Protein AF-A0A934WTG3-F1 (afdb_monomer_lite)

Foldseek 3Di:
DDFPLRVCPPDVRPLVVVLCVLDPDDDDPVLSVLLVVLSVLLCLLLVNPRRDLVPADPLLNVLVSPLSSVQSNVCVVCVVVVVCVVPDDPPDDDPPPPVVQQWDQDSNDIGGPVSVVSSVVSVSNDDPD

Sequence (129 aa):
MPDLYSALIANDHELLDTVLADTEITYSEGILPVVKSVCEDINTLTFNRITDYAALTRFQQDTLLRVCARFLTFKDDNAELLSSTLKSYAISGVSMSFDDAAVLRVGGVIIPQEVFGLLRQTGLTCRVL

Radius of gyration: 15.53 Å; chains: 1; bounding box: 43×35×39 Å

Secondary structure (DSSP, 8-state):
---HHHHHHSGGGHHHHHHHHTSSPPP-GGGHHHHHHHHHHHHHHTTT--S-STTS-HHHHHHHHHHHHHHHHHHHHTHHHHHHTTS---SS-------TTTEEEETTEEEEHHHHHHHHHTSTT----

pLDDT: mean 83.01, std 17.58, range [35.62, 97.25]

Organism: NCBI:txid2763069

Structure (mmCIF, N/CA/C/O backbone):
data_AF-A0A934WTG3-F1
#
_entry.id   AF-A0A934WTG3-F1
#
loop_
_atom_site.group_PDB
_atom_site.id
_atom_site.type_symbol
_atom_site.label_atom_id
_atom_site.label_alt_id
_atom_site.label_comp_id
_atom_site.label_asym_id
_atom_site.label_entity_id
_atom_site.label_seq_id
_atom_site.pdbx_PDB_in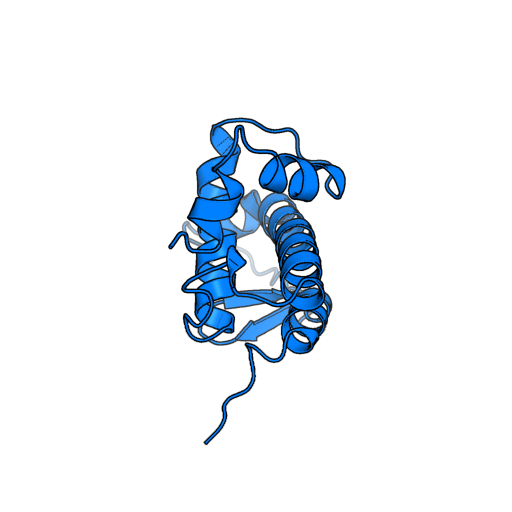s_code
_atom_site.Cartn_x
_atom_site.Cartn_y
_atom_site.Cartn_z
_atom_site.occupancy
_atom_site.B_iso_or_equiv
_atom_site.auth_seq_id
_atom_site.auth_comp_id
_atom_site.auth_asym_id
_atom_site.auth_atom_id
_atom_site.pdbx_PDB_model_num
ATOM 1 N N . MET A 1 1 ? 17.818 -4.010 -3.194 1.00 60.28 1 MET A N 1
ATOM 2 C CA . MET A 1 1 ? 17.076 -2.804 -3.613 1.00 60.28 1 MET A CA 1
ATOM 3 C C . MET A 1 1 ? 15.959 -2.578 -2.602 1.00 60.28 1 MET A C 1
ATOM 5 O O . MET A 1 1 ? 15.544 -3.573 -2.013 1.00 60.28 1 MET A O 1
ATOM 9 N N . PRO A 1 2 ? 15.555 -1.330 -2.318 1.00 81.88 2 PRO A N 1
ATOM 10 C CA . PRO A 1 2 ? 14.548 -1.043 -1.299 1.00 81.88 2 PRO A CA 1
ATOM 11 C C . PRO A 1 2 ? 13.150 -1.505 -1.735 1.00 81.88 2 PRO A C 1
ATOM 13 O O . PRO A 1 2 ? 12.742 -1.298 -2.880 1.00 81.88 2 PRO A O 1
ATOM 16 N N . ASP A 1 3 ? 12.419 -2.117 -0.805 1.00 89.44 3 ASP A N 1
ATOM 17 C CA . ASP A 1 3 ? 10.986 -2.380 -0.944 1.00 89.44 3 ASP A CA 1
ATOM 18 C C . ASP A 1 3 ? 10.173 -1.076 -0.821 1.00 89.44 3 ASP A C 1
ATOM 20 O O . ASP A 1 3 ? 10.733 0.011 -0.664 1.00 89.44 3 ASP A O 1
ATOM 24 N N . LEU A 1 4 ? 8.842 -1.169 -0.902 1.00 92.00 4 LEU A N 1
ATOM 25 C CA . LEU A 1 4 ? 7.962 0.004 -0.842 1.00 92.00 4 LEU A CA 1
ATOM 26 C C . LEU A 1 4 ? 8.186 0.851 0.422 1.00 92.00 4 LEU A C 1
ATOM 28 O O . LEU A 1 4 ? 8.356 2.062 0.319 1.00 92.00 4 LEU A O 1
ATOM 32 N N . TYR A 1 5 ? 8.218 0.227 1.603 1.00 93.69 5 TYR A N 1
ATOM 33 C CA . TYR A 1 5 ? 8.392 0.957 2.860 1.00 93.69 5 TYR A CA 1
ATOM 34 C C . TYR A 1 5 ? 9.765 1.627 2.929 1.00 93.69 5 TYR A C 1
ATOM 36 O O . TYR A 1 5 ? 9.856 2.813 3.240 1.00 93.69 5 TYR A O 1
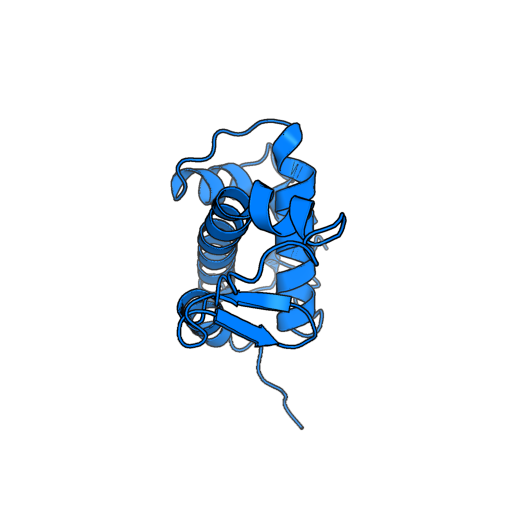ATOM 44 N N . SER A 1 6 ? 10.823 0.892 2.578 1.00 92.75 6 SER A N 1
ATOM 45 C CA . SER A 1 6 ? 12.187 1.421 2.555 1.00 92.75 6 SER A CA 1
ATOM 46 C C . S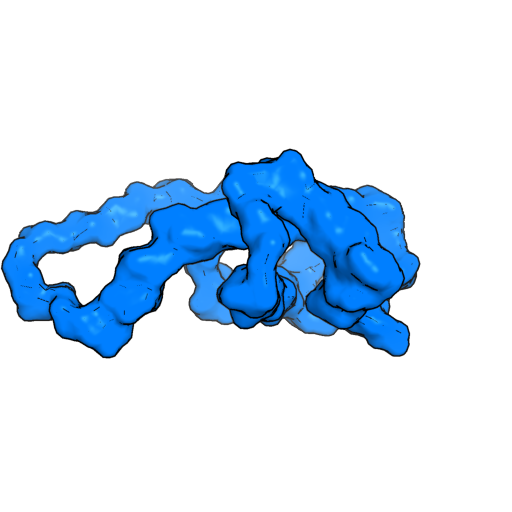ER A 1 6 ? 12.331 2.584 1.574 1.00 92.75 6 SER A C 1
ATOM 48 O O . SER A 1 6 ? 13.079 3.514 1.852 1.00 92.75 6 SER A O 1
ATOM 50 N N . ALA A 1 7 ? 11.617 2.553 0.444 1.00 92.38 7 ALA A N 1
ATOM 51 C CA . ALA A 1 7 ? 11.601 3.649 -0.518 1.00 92.38 7 ALA A CA 1
ATOM 52 C C . ALA A 1 7 ? 10.893 4.899 0.030 1.00 92.38 7 ALA A C 1
ATOM 54 O O . ALA A 1 7 ? 11.389 6.000 -0.184 1.00 92.38 7 ALA A O 1
ATOM 55 N N . LEU A 1 8 ? 9.785 4.746 0.766 1.00 91.31 8 LEU A N 1
ATOM 56 C CA . LEU A 1 8 ? 9.063 5.877 1.370 1.00 91.31 8 LEU A CA 1
ATOM 57 C C . LEU A 1 8 ? 9.884 6.613 2.438 1.00 91.31 8 LEU A C 1
ATOM 59 O O . LEU A 1 8 ? 9.775 7.828 2.557 1.00 91.31 8 LEU A O 1
ATOM 63 N N . ILE A 1 9 ? 10.695 5.893 3.215 1.00 92.44 9 ILE A N 1
ATOM 64 C CA . ILE A 1 9 ? 11.525 6.492 4.275 1.00 92.44 9 ILE A CA 1
ATOM 65 C C . ILE A 1 9 ? 12.919 6.929 3.801 1.00 92.44 9 ILE A C 1
ATOM 67 O O . ILE A 1 9 ? 13.680 7.498 4.580 1.00 92.44 9 ILE A O 1
ATOM 71 N N . ALA A 1 10 ? 13.295 6.616 2.560 1.00 90.00 10 ALA A N 1
ATOM 72 C CA . ALA A 1 10 ? 14.576 7.018 1.990 1.00 90.00 10 ALA A CA 1
ATOM 73 C C . ALA A 1 10 ? 14.553 8.487 1.536 1.00 90.00 10 ALA A C 1
ATOM 75 O O . ALA A 1 10 ? 13.493 9.102 1.457 1.00 90.00 10 ALA A O 1
ATOM 76 N N . ASN A 1 11 ? 15.735 9.018 1.192 1.00 83.31 11 ASN A N 1
ATOM 77 C CA . ASN A 1 11 ? 15.912 10.341 0.574 1.00 83.31 11 ASN A CA 1
ATOM 78 C C . ASN A 1 11 ? 15.124 11.452 1.289 1.00 83.31 11 ASN A C 1
ATOM 80 O O . ASN A 1 11 ? 14.283 12.107 0.680 1.00 83.31 11 ASN A O 1
ATOM 84 N N . ASP A 1 12 ? 15.364 11.613 2.592 1.00 83.19 12 ASP A N 1
ATOM 85 C CA . ASP A 1 12 ? 14.729 12.647 3.418 1.00 83.19 12 ASP A CA 1
ATOM 86 C C . ASP A 1 12 ? 13.191 12.658 3.340 1.00 83.19 12 ASP A C 1
ATOM 88 O O . ASP A 1 12 ? 12.572 13.708 3.457 1.00 83.19 12 ASP A O 1
ATOM 92 N N . HIS A 1 13 ? 12.572 11.482 3.173 1.00 86.38 13 HIS A N 1
ATOM 93 C CA . HIS A 1 13 ? 11.119 11.299 3.144 1.00 86.38 13 HIS A CA 1
ATOM 94 C C . HIS A 1 13 ? 10.392 11.933 1.944 1.00 86.38 13 HIS A C 1
ATOM 96 O O . HIS A 1 13 ? 9.172 12.014 1.974 1.00 86.38 13 HIS A O 1
ATOM 102 N N . GLU A 1 14 ? 11.069 12.270 0.840 1.00 89.25 14 GLU A N 1
ATOM 103 C CA . GLU A 1 14 ? 10.450 12.927 -0.333 1.00 89.25 14 GLU A CA 1
ATOM 104 C C . GLU A 1 14 ? 9.197 12.195 -0.872 1.00 89.25 14 GLU A C 1
ATOM 106 O O . GLU A 1 14 ? 8.165 12.800 -1.184 1.00 89.25 14 GLU A O 1
ATOM 111 N N . LEU A 1 15 ? 9.255 10.861 -0.957 1.00 90.50 15 LEU A N 1
ATOM 112 C CA . LEU A 1 15 ? 8.108 10.059 -1.392 1.00 90.50 15 LEU A CA 1
ATOM 113 C C . LEU A 1 15 ? 7.012 9.986 -0.327 1.00 90.50 15 LEU A C 1
ATOM 115 O O . LEU A 1 15 ? 5.832 9.944 -0.670 1.00 90.50 15 LEU A O 1
ATOM 119 N N . LEU A 1 16 ? 7.383 9.961 0.952 1.00 91.56 16 LEU A N 1
ATOM 120 C CA . LEU A 1 16 ? 6.417 9.999 2.043 1.00 91.56 16 LEU A CA 1
ATOM 121 C C . LEU A 1 16 ? 5.721 11.362 2.111 1.00 91.56 16 LEU A C 1
ATOM 123 O O . LEU A 1 16 ? 4.508 11.392 2.272 1.00 91.56 16 LEU A O 1
ATOM 127 N N . ASP A 1 17 ? 6.432 12.463 1.898 1.00 91.56 17 ASP A N 1
ATOM 128 C CA . ASP A 1 17 ? 5.849 13.802 1.803 1.00 91.56 17 ASP A CA 1
ATOM 129 C C . ASP A 1 17 ? 4.856 13.886 0.644 1.00 91.56 17 ASP A C 1
ATOM 131 O O . ASP A 1 17 ? 3.772 14.444 0.793 1.00 91.56 17 ASP A O 1
ATOM 135 N N . THR A 1 18 ? 5.175 13.253 -0.488 1.00 91.38 18 THR A N 1
ATOM 136 C CA . THR A 1 18 ? 4.242 13.132 -1.619 1.00 91.38 18 THR A CA 1
ATOM 137 C C . THR A 1 18 ? 2.980 12.361 -1.227 1.00 91.38 18 THR A C 1
ATOM 139 O O . THR A 1 18 ? 1.876 12.770 -1.574 1.00 91.38 18 THR A O 1
ATOM 142 N N . VAL A 1 19 ? 3.124 11.255 -0.488 1.00 92.50 19 VAL A N 1
ATOM 143 C CA . VAL A 1 19 ? 1.983 10.482 0.028 1.00 92.50 19 VAL A CA 1
ATOM 144 C C . VAL A 1 19 ? 1.145 11.325 0.985 1.00 92.50 19 VAL A C 1
ATOM 146 O O . VAL A 1 19 ? -0.077 11.316 0.881 1.00 92.50 19 VAL A O 1
ATOM 149 N N . LEU A 1 20 ? 1.785 12.048 1.903 1.00 91.81 20 LEU A N 1
ATOM 150 C CA . LEU A 1 20 ? 1.105 12.840 2.922 1.00 91.81 20 LEU A CA 1
ATOM 151 C C . LEU A 1 20 ? 0.444 14.095 2.347 1.00 91.81 20 LEU A C 1
ATOM 153 O O . LEU A 1 20 ? -0.592 14.498 2.864 1.00 91.81 20 LEU A O 1
ATOM 157 N N . ALA A 1 21 ? 0.972 14.672 1.265 1.00 91.31 21 ALA A N 1
ATOM 158 C CA . ALA A 1 21 ? 0.392 15.841 0.600 1.00 91.31 21 ALA A CA 1
ATOM 159 C C . ALA A 1 21 ? -1.030 15.597 0.061 1.00 91.31 21 ALA A C 1
ATOM 161 O O . ALA A 1 21 ? -1.827 16.531 0.001 1.00 91.31 21 ALA A O 1
ATOM 162 N N . ASP A 1 22 ? -1.354 14.349 -0.292 1.00 85.00 22 ASP A N 1
ATOM 163 C CA . ASP A 1 22 ? -2.694 13.924 -0.719 1.00 85.00 22 ASP A CA 1
ATOM 164 C C . ASP A 1 22 ? -3.612 13.554 0.469 1.00 85.00 22 ASP A C 1
ATOM 166 O O . ASP A 1 22 ? -4.734 13.081 0.270 1.00 85.00 22 ASP A O 1
ATOM 170 N N . THR A 1 23 ? -3.152 13.752 1.708 1.00 86.81 23 THR A N 1
ATOM 171 C CA . THR A 1 23 ? -3.877 13.435 2.947 1.00 86.81 23 THR A CA 1
ATOM 172 C C . THR A 1 23 ? -3.974 14.658 3.863 1.00 86.81 23 THR A C 1
ATOM 174 O O . THR A 1 23 ? -3.226 15.619 3.725 1.00 86.81 23 THR A O 1
ATOM 177 N N . GLU A 1 24 ? -4.865 14.615 4.855 1.00 87.38 24 GLU A N 1
ATOM 178 C CA . GLU A 1 24 ? -4.916 15.626 5.928 1.00 87.38 24 GLU A CA 1
ATOM 179 C C . GLU A 1 24 ? -3.915 15.330 7.070 1.00 87.38 24 GLU A C 1
ATOM 181 O O . GLU A 1 24 ? -3.910 15.999 8.105 1.00 87.38 24 GLU A O 1
ATOM 186 N N . ILE A 1 25 ? -3.049 14.324 6.897 1.00 86.06 25 ILE A N 1
ATOM 187 C CA . ILE A 1 25 ? -2.147 13.812 7.931 1.00 86.06 25 ILE A CA 1
ATOM 188 C C . ILE A 1 25 ? -0.829 14.586 7.903 1.00 86.06 25 ILE A C 1
ATOM 190 O O . ILE A 1 25 ? -0.140 14.664 6.889 1.00 86.06 25 ILE A O 1
ATOM 194 N N . THR A 1 26 ? -0.429 15.120 9.057 1.00 86.50 26 THR A N 1
ATOM 195 C CA . THR A 1 26 ? 0.884 15.761 9.220 1.00 86.50 26 THR A CA 1
ATOM 196 C C . THR A 1 26 ? 1.951 14.725 9.563 1.00 86.50 26 THR A C 1
ATOM 198 O O . THR A 1 26 ? 1.731 13.852 10.408 1.00 86.50 26 THR A O 1
ATOM 201 N N . TYR A 1 27 ? 3.138 14.851 8.962 1.00 87.00 27 TYR A N 1
ATOM 202 C CA . TYR A 1 27 ? 4.273 14.001 9.312 1.00 87.00 27 TYR A CA 1
ATOM 203 C C . TYR A 1 27 ? 4.625 14.130 10.802 1.00 87.00 27 TYR A C 1
ATOM 205 O O . TYR A 1 27 ? 4.905 15.215 11.313 1.00 87.00 27 TYR A O 1
ATOM 213 N N . SER A 1 28 ? 4.639 12.995 11.496 1.00 85.31 28 SER A N 1
ATOM 214 C CA . SER A 1 28 ? 5.157 12.854 12.856 1.00 85.31 28 SER A CA 1
ATOM 215 C C . SER A 1 28 ? 5.747 11.456 13.015 1.00 85.31 28 SER A C 1
ATOM 217 O O . SER A 1 28 ? 5.269 10.518 12.383 1.00 85.31 28 SER A O 1
ATOM 219 N N . GLU A 1 29 ? 6.748 11.258 13.877 1.00 84.31 29 GLU A N 1
ATOM 220 C CA . GLU A 1 29 ? 7.314 9.909 14.085 1.00 84.31 29 GLU A CA 1
ATOM 221 C C . GLU A 1 29 ? 6.254 8.872 14.508 1.00 84.31 29 GLU A C 1
ATOM 223 O O . GLU A 1 29 ? 6.388 7.684 14.212 1.00 84.31 29 GLU A O 1
ATOM 228 N N . GLY A 1 30 ? 5.159 9.321 15.134 1.00 85.56 30 GLY A N 1
ATOM 229 C CA . GLY A 1 30 ? 4.031 8.477 15.524 1.00 85.56 30 GLY A CA 1
ATOM 230 C C . GLY A 1 30 ? 3.265 7.846 14.355 1.00 85.56 30 GLY A C 1
ATOM 231 O O . GLY A 1 30 ? 2.617 6.822 14.566 1.00 85.56 30 GLY A O 1
ATOM 232 N N . ILE A 1 31 ? 3.362 8.390 13.133 1.00 88.00 31 ILE A N 1
ATOM 233 C CA . ILE A 1 31 ? 2.680 7.835 11.951 1.00 88.00 31 ILE A CA 1
ATOM 234 C C . ILE A 1 31 ? 3.476 6.713 11.278 1.00 88.00 31 ILE A C 1
ATOM 236 O O . ILE A 1 31 ? 2.897 5.876 10.586 1.00 88.00 31 ILE A O 1
ATOM 240 N N . LEU A 1 32 ? 4.794 6.639 11.499 1.00 90.69 32 LEU A N 1
ATOM 241 C CA . LEU A 1 32 ? 5.667 5.656 10.844 1.00 90.69 32 LEU A CA 1
ATOM 242 C C . LEU A 1 32 ? 5.213 4.197 11.050 1.00 90.69 32 LEU A C 1
ATOM 244 O O . LEU A 1 32 ? 5.223 3.441 10.075 1.00 90.69 32 LEU A O 1
ATOM 248 N N . PRO A 1 33 ? 4.750 3.771 12.246 1.00 91.19 33 PRO A N 1
ATOM 249 C CA . PRO A 1 33 ? 4.180 2.436 12.424 1.00 91.19 33 PRO A CA 1
ATOM 250 C C . PRO A 1 33 ? 2.943 2.180 11.550 1.00 91.19 33 PRO A C 1
ATOM 252 O O . PRO A 1 33 ? 2.775 1.073 11.035 1.00 91.19 33 PRO A O 1
ATOM 255 N N . VAL A 1 34 ? 2.095 3.194 11.347 1.00 91.75 34 VAL A N 1
ATOM 256 C CA . VAL A 1 34 ? 0.895 3.092 10.500 1.00 91.75 34 VAL A CA 1
ATOM 257 C C . VAL A 1 34 ? 1.295 3.004 9.029 1.00 91.75 34 VAL A C 1
ATOM 259 O O . VAL A 1 34 ? 0.835 2.101 8.331 1.00 91.75 34 VAL A O 1
ATOM 262 N N . VAL A 1 35 ? 2.220 3.857 8.578 1.00 94.00 35 VAL A N 1
ATOM 263 C CA . VAL A 1 35 ? 2.794 3.815 7.220 1.00 94.00 35 VAL A CA 1
ATOM 264 C C . VAL A 1 35 ? 3.396 2.442 6.930 1.00 94.00 35 VAL A C 1
ATOM 266 O O . VAL A 1 35 ? 3.134 1.850 5.880 1.00 94.00 35 VAL A O 1
ATOM 269 N N . LYS A 1 36 ? 4.159 1.894 7.881 1.00 94.19 36 LYS A N 1
ATOM 270 C CA . LYS A 1 36 ? 4.728 0.551 7.769 1.00 94.19 36 LYS A CA 1
ATOM 271 C C . LYS A 1 36 ? 3.642 -0.507 7.611 1.00 94.19 36 LYS A C 1
ATOM 273 O O . LYS A 1 36 ? 3.718 -1.320 6.695 1.00 94.19 36 LYS A O 1
ATOM 278 N N . SER A 1 37 ? 2.611 -0.457 8.452 1.00 93.94 37 SER A N 1
ATOM 279 C CA . SER A 1 37 ? 1.486 -1.392 8.385 1.00 93.94 37 SER A CA 1
ATOM 280 C C . SER A 1 37 ? 0.737 -1.314 7.048 1.00 93.94 37 SER A C 1
ATOM 282 O O . SER A 1 37 ? 0.372 -2.345 6.492 1.00 93.94 37 SER A O 1
ATOM 284 N N . VAL A 1 38 ? 0.542 -0.114 6.491 1.00 95.31 38 VAL A N 1
ATOM 285 C CA . VAL A 1 38 ? -0.042 0.069 5.150 1.00 95.31 38 VAL A CA 1
ATOM 286 C C . VAL A 1 38 ? 0.830 -0.585 4.076 1.00 95.31 38 VAL A C 1
ATOM 288 O O . VAL A 1 38 ? 0.315 -1.287 3.206 1.00 95.31 38 VAL A O 1
ATOM 291 N N . CYS A 1 39 ? 2.151 -0.413 4.144 1.00 95.81 39 CYS A N 1
ATOM 292 C CA . CYS A 1 39 ? 3.072 -1.031 3.189 1.00 95.81 39 CYS A CA 1
ATOM 293 C C . CYS A 1 39 ? 3.062 -2.564 3.277 1.00 95.81 39 CYS A C 1
ATOM 295 O O . CYS A 1 39 ? 3.077 -3.237 2.247 1.00 95.81 39 CYS A O 1
ATOM 297 N N . GLU A 1 40 ? 3.011 -3.126 4.487 1.00 94.69 40 GLU A N 1
ATOM 298 C CA . GLU A 1 40 ? 2.900 -4.574 4.721 1.00 94.69 40 GLU A CA 1
ATOM 299 C C . GLU A 1 40 ? 1.594 -5.148 4.149 1.00 94.69 40 GLU A C 1
ATOM 301 O O . GLU A 1 40 ? 1.600 -6.203 3.502 1.00 94.69 40 GLU A O 1
ATOM 306 N N . ASP A 1 41 ? 0.484 -4.425 4.300 1.00 95.50 41 ASP A N 1
ATOM 307 C CA . ASP A 1 41 ? -0.801 -4.806 3.719 1.00 95.50 41 ASP A CA 1
ATOM 308 C C . ASP A 1 41 ? -0.768 -4.758 2.183 1.00 95.50 41 ASP A C 1
ATOM 310 O O . ASP A 1 41 ? -1.207 -5.700 1.520 1.00 95.50 41 ASP A O 1
ATOM 314 N N . ILE A 1 42 ? -0.191 -3.707 1.590 1.00 96.38 42 ILE A N 1
ATOM 315 C CA . ILE A 1 42 ? 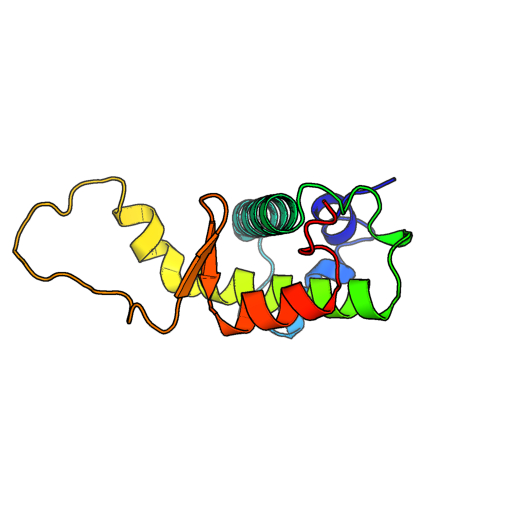-0.010 -3.601 0.132 1.00 96.38 42 ILE A CA 1
ATOM 316 C C . ILE A 1 42 ? 0.882 -4.734 -0.387 1.00 96.38 42 ILE A C 1
ATOM 318 O O . ILE A 1 42 ? 0.561 -5.359 -1.403 1.00 96.38 42 ILE A O 1
ATOM 322 N N . ASN A 1 43 ? 1.972 -5.053 0.312 1.00 94.75 43 ASN A N 1
ATOM 323 C CA . ASN A 1 43 ? 2.828 -6.191 -0.019 1.00 94.75 43 ASN A CA 1
ATOM 324 C C . ASN A 1 43 ? 2.040 -7.506 0.022 1.00 94.75 43 ASN A C 1
ATOM 326 O O . ASN A 1 43 ? 2.094 -8.284 -0.930 1.00 94.75 43 ASN A O 1
ATOM 330 N N . THR A 1 44 ? 1.217 -7.721 1.048 1.00 94.19 44 THR A N 1
ATOM 331 C CA . THR A 1 44 ? 0.345 -8.902 1.149 1.00 94.19 44 THR A CA 1
ATOM 332 C C . THR A 1 44 ? -0.623 -8.996 -0.035 1.00 94.19 44 THR A C 1
ATOM 334 O O . THR A 1 44 ? -0.732 -10.044 -0.678 1.00 94.19 44 THR A O 1
ATOM 337 N N . LEU A 1 45 ? -1.282 -7.889 -0.385 1.00 94.94 45 LEU A N 1
ATOM 338 C CA . LEU A 1 45 ? -2.239 -7.806 -1.495 1.00 94.94 45 LEU A CA 1
ATOM 339 C C . LEU A 1 45 ? -1.588 -7.968 -2.878 1.00 94.94 45 LEU A C 1
ATOM 341 O O . LEU A 1 45 ? -2.251 -8.381 -3.832 1.00 94.94 45 LEU A O 1
ATOM 345 N N . THR A 1 46 ? -0.294 -7.672 -2.987 1.00 94.81 46 THR A N 1
ATOM 346 C CA . THR A 1 46 ? 0.512 -7.830 -4.208 1.00 94.81 46 THR A CA 1
ATOM 347 C C . THR A 1 46 ? 1.362 -9.101 -4.206 1.00 94.81 46 THR A C 1
ATOM 349 O O . THR A 1 46 ? 2.229 -9.265 -5.064 1.00 94.81 46 THR A O 1
ATOM 352 N N . PHE A 1 47 ? 1.108 -10.032 -3.278 1.00 92.69 47 PHE A N 1
ATOM 353 C CA . PHE A 1 47 ? 1.839 -11.298 -3.137 1.00 92.69 47 PHE A CA 1
ATOM 354 C C . PHE A 1 47 ? 3.356 -11.113 -2.969 1.00 92.69 47 PHE A C 1
ATOM 356 O O . PHE A 1 47 ? 4.141 -11.903 -3.490 1.00 92.69 47 PHE A O 1
ATOM 363 N N . ASN A 1 48 ? 3.760 -10.063 -2.252 1.00 91.81 48 ASN A N 1
ATOM 364 C CA . ASN A 1 48 ? 5.147 -9.675 -1.988 1.00 91.81 48 ASN A CA 1
ATOM 365 C C . ASN A 1 48 ? 5.976 -9.440 -3.261 1.00 91.81 48 ASN A C 1
ATOM 367 O O . ASN A 1 48 ? 7.173 -9.716 -3.292 1.00 91.81 48 ASN A O 1
ATOM 371 N N . ARG A 1 49 ? 5.347 -8.941 -4.331 1.00 91.62 49 ARG A N 1
ATOM 372 C CA . ARG A 1 49 ? 6.031 -8.678 -5.609 1.00 91.62 49 ARG A CA 1
ATOM 373 C C . ARG A 1 49 ? 6.763 -7.340 -5.670 1.00 91.62 49 ARG A C 1
ATOM 375 O O . ARG A 1 49 ? 7.538 -7.133 -6.597 1.00 91.62 49 ARG A O 1
ATOM 382 N N . ILE A 1 50 ? 6.549 -6.441 -4.709 1.00 93.31 50 ILE A N 1
ATOM 383 C CA . ILE A 1 50 ? 7.229 -5.138 -4.647 1.00 93.31 50 ILE A CA 1
ATOM 384 C C . ILE A 1 50 ? 8.566 -5.297 -3.908 1.00 93.31 50 ILE A C 1
ATOM 386 O O . ILE A 1 50 ? 8.768 -4.789 -2.810 1.00 93.31 50 ILE A O 1
ATOM 390 N N . THR A 1 51 ? 9.486 -6.058 -4.500 1.00 90.06 51 THR A N 1
ATOM 391 C CA . THR A 1 51 ? 10.829 -6.293 -3.935 1.00 90.06 51 THR A CA 1
ATOM 392 C C . THR A 1 51 ? 11.815 -5.169 -4.248 1.00 90.06 51 THR A C 1
ATOM 394 O O . THR A 1 51 ? 12.842 -5.041 -3.590 1.00 90.06 51 THR A O 1
ATOM 397 N N . ASP A 1 52 ? 11.527 -4.395 -5.293 1.00 93.06 52 ASP A N 1
ATOM 398 C CA . ASP A 1 52 ? 12.298 -3.232 -5.718 1.00 93.06 52 ASP A CA 1
ATOM 399 C C . ASP A 1 52 ? 11.332 -2.181 -6.262 1.00 93.06 52 ASP A C 1
ATOM 401 O O . ASP A 1 52 ? 10.814 -2.311 -7.375 1.00 93.06 52 ASP A O 1
ATOM 405 N N . TYR A 1 53 ? 11.060 -1.155 -5.460 1.00 93.50 53 TYR A N 1
ATOM 406 C CA . TYR A 1 53 ? 10.144 -0.089 -5.853 1.00 93.50 53 TYR A CA 1
ATOM 407 C C . TYR A 1 53 ? 10.661 0.694 -7.070 1.00 93.50 53 TYR A C 1
ATOM 409 O O . TYR A 1 53 ? 9.884 1.041 -7.961 1.00 93.50 53 TYR A O 1
ATOM 417 N N . ALA A 1 54 ? 11.975 0.920 -7.159 1.00 92.31 54 ALA A N 1
ATOM 418 C CA . ALA A 1 54 ? 12.587 1.707 -8.228 1.00 92.31 54 ALA A CA 1
ATOM 419 C C . ALA A 1 54 ? 12.528 1.000 -9.593 1.00 92.31 54 ALA A C 1
ATOM 421 O O . ALA A 1 54 ? 12.506 1.669 -10.626 1.00 92.31 54 ALA A O 1
ATOM 422 N N . ALA A 1 55 ? 12.456 -0.335 -9.604 1.00 93.81 55 ALA A N 1
ATOM 423 C CA . ALA A 1 55 ? 12.319 -1.136 -10.821 1.00 93.81 55 ALA A CA 1
ATOM 424 C C . ALA A 1 55 ? 10.891 -1.168 -11.398 1.00 93.81 55 ALA A C 1
ATOM 426 O O . ALA A 1 55 ? 10.695 -1.635 -12.523 1.00 93.81 55 ALA A O 1
ATOM 427 N N . LEU A 1 56 ? 9.887 -0.700 -10.651 1.00 95.00 56 LEU A N 1
ATOM 428 C CA . LEU A 1 56 ? 8.515 -0.606 -11.143 1.00 95.00 56 LEU A CA 1
ATOM 429 C C . LEU A 1 56 ? 8.385 0.468 -12.232 1.00 95.00 56 LEU A C 1
ATOM 431 O O . LEU A 1 56 ? 9.139 1.437 -12.292 1.00 95.00 56 LEU A O 1
ATOM 435 N N . THR A 1 57 ? 7.382 0.324 -13.098 1.00 96.50 57 THR A N 1
ATOM 436 C CA . THR A 1 57 ? 7.065 1.384 -14.068 1.00 96.50 57 THR A CA 1
ATOM 437 C C . THR A 1 57 ? 6.611 2.653 -13.342 1.00 96.50 57 THR A C 1
ATOM 439 O O . THR A 1 57 ? 5.992 2.562 -12.282 1.00 96.50 57 THR A O 1
ATOM 442 N N . ARG A 1 58 ? 6.829 3.839 -13.934 1.00 95.81 58 ARG A N 1
ATOM 443 C CA . ARG A 1 58 ? 6.342 5.112 -13.358 1.00 95.81 58 ARG A CA 1
ATOM 444 C C . ARG A 1 58 ? 4.854 5.057 -13.017 1.00 95.81 58 ARG A C 1
ATOM 446 O O . ARG A 1 58 ? 4.461 5.383 -11.911 1.00 95.81 58 ARG A O 1
ATOM 453 N N . PHE A 1 59 ? 4.048 4.506 -13.926 1.00 96.62 59 PHE A N 1
ATOM 454 C CA . PHE A 1 59 ? 2.622 4.309 -13.687 1.00 96.62 59 PHE A CA 1
ATOM 455 C C . PHE A 1 59 ? 2.336 3.458 -12.437 1.00 96.62 59 PHE A C 1
ATOM 457 O O . PHE A 1 59 ? 1.440 3.787 -11.662 1.00 96.62 59 PHE A O 1
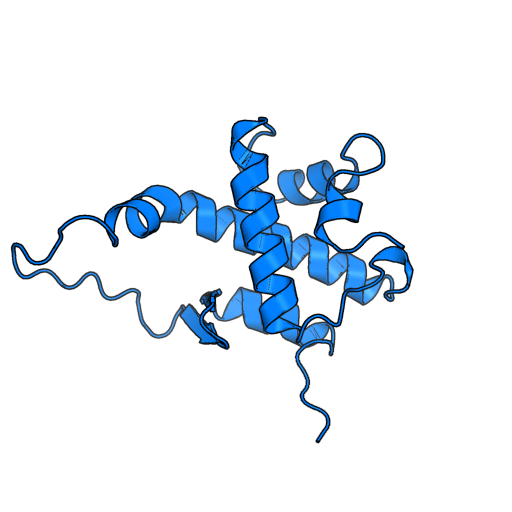ATOM 464 N N . GLN A 1 60 ? 3.082 2.372 -12.216 1.00 96.56 60 GLN A N 1
ATOM 465 C CA . GLN A 1 60 ? 2.937 1.548 -11.013 1.00 96.56 60 GLN A CA 1
ATOM 466 C C . GLN A 1 60 ? 3.393 2.293 -9.756 1.00 96.56 60 GLN A C 1
ATOM 468 O O . GLN A 1 60 ? 2.683 2.232 -8.759 1.00 96.56 60 GLN A O 1
ATOM 473 N N . GLN A 1 61 ? 4.517 3.012 -9.812 1.00 96.25 61 GLN A N 1
ATOM 474 C CA . GLN A 1 61 ? 5.024 3.839 -8.711 1.00 96.25 61 GLN A CA 1
ATOM 475 C C . GLN A 1 61 ? 3.992 4.897 -8.298 1.00 96.25 61 GLN A C 1
ATOM 477 O O . GLN A 1 61 ? 3.506 4.871 -7.170 1.00 96.25 61 GLN A O 1
ATOM 482 N N . ASP A 1 62 ? 3.539 5.728 -9.239 1.00 95.94 62 ASP A N 1
ATOM 483 C CA . ASP A 1 62 ? 2.538 6.778 -9.001 1.00 95.94 62 ASP A CA 1
ATOM 484 C C . ASP A 1 62 ? 1.210 6.203 -8.485 1.00 95.94 62 ASP A C 1
ATOM 486 O O . ASP A 1 62 ? 0.506 6.798 -7.669 1.00 95.94 62 ASP A O 1
ATOM 490 N N . THR A 1 63 ? 0.821 5.023 -8.967 1.00 96.88 63 THR A N 1
ATOM 491 C CA . THR A 1 63 ? -0.384 4.340 -8.480 1.00 96.88 63 THR A CA 1
ATOM 492 C C . THR A 1 63 ? -0.199 3.821 -7.060 1.00 96.88 63 THR A C 1
ATOM 494 O O . THR A 1 63 ? -1.117 3.960 -6.258 1.00 96.88 63 THR A O 1
ATOM 497 N N . LEU A 1 64 ? 0.970 3.274 -6.720 1.00 96.81 64 LEU A N 1
ATOM 498 C CA . LEU A 1 64 ? 1.266 2.808 -5.367 1.00 96.81 64 LEU A CA 1
ATOM 499 C C . LEU A 1 64 ? 1.297 3.957 -4.359 1.00 96.81 64 LEU A C 1
ATOM 501 O O . LEU A 1 64 ? 0.713 3.795 -3.295 1.00 96.81 64 LEU A O 1
ATOM 505 N N . LEU A 1 65 ? 1.873 5.118 -4.691 1.00 96.25 65 LEU A N 1
ATOM 506 C CA . LEU A 1 65 ? 1.843 6.289 -3.799 1.00 96.25 65 LEU A CA 1
ATOM 507 C C . LEU A 1 65 ? 0.404 6.734 -3.504 1.00 96.25 65 LEU A C 1
ATOM 509 O O . LEU A 1 65 ? 0.037 6.917 -2.346 1.00 96.25 65 LEU A O 1
ATOM 513 N N . ARG A 1 66 ? -0.451 6.798 -4.532 1.00 96.38 66 ARG A N 1
ATOM 514 C CA . ARG A 1 66 ? -1.879 7.127 -4.366 1.00 96.38 66 ARG A CA 1
ATOM 515 C C . ARG A 1 66 ? -2.638 6.082 -3.548 1.00 96.38 66 ARG A C 1
ATOM 517 O O . ARG A 1 66 ? -3.519 6.433 -2.767 1.00 96.38 66 ARG A O 1
ATOM 524 N N . VAL A 1 67 ? -2.315 4.797 -3.719 1.00 97.25 67 VAL A N 1
ATOM 525 C CA . VAL A 1 67 ? -2.868 3.719 -2.884 1.00 97.25 67 VAL A CA 1
ATOM 526 C C . VAL A 1 67 ? -2.412 3.883 -1.436 1.00 97.25 67 VAL A C 1
ATOM 528 O O . VAL A 1 67 ? -3.252 3.791 -0.546 1.00 97.25 67 VAL A O 1
ATOM 531 N N . CYS A 1 68 ? -1.127 4.163 -1.193 1.00 96.31 68 CYS A N 1
ATOM 532 C CA . CYS A 1 68 ? -0.598 4.426 0.144 1.00 96.31 68 CYS A CA 1
ATOM 533 C C . CYS A 1 68 ? -1.328 5.589 0.812 1.00 96.31 68 CYS A C 1
ATOM 535 O O . CYS A 1 68 ? -1.773 5.417 1.938 1.00 96.31 68 CYS A O 1
ATOM 537 N N . ALA A 1 69 ? -1.513 6.718 0.119 1.00 95.50 69 ALA A N 1
ATOM 538 C CA . ALA A 1 69 ? -2.196 7.893 0.661 1.00 95.50 69 ALA A CA 1
ATOM 539 C C . ALA A 1 69 ? -3.624 7.557 1.107 1.00 95.50 69 ALA A C 1
ATOM 541 O O . ALA A 1 69 ? -3.966 7.699 2.278 1.00 95.50 69 ALA A O 1
ATOM 542 N N . ARG A 1 70 ? -4.437 6.989 0.206 1.00 95.06 70 ARG A N 1
ATOM 543 C CA . ARG A 1 70 ? -5.834 6.641 0.516 1.00 95.06 70 ARG A CA 1
ATOM 544 C C . ARG A 1 70 ? -5.953 5.571 1.593 1.00 95.06 70 ARG A C 1
ATOM 546 O O . ARG A 1 70 ? -6.872 5.610 2.407 1.00 95.06 70 ARG A O 1
ATOM 553 N N . PHE A 1 71 ? -5.050 4.592 1.590 1.00 95.00 71 PHE A N 1
ATOM 554 C CA . PHE A 1 71 ? -5.085 3.530 2.586 1.00 95.00 71 PHE A CA 1
ATOM 555 C C . PHE A 1 71 ? -4.598 4.022 3.954 1.00 95.00 71 PHE A C 1
ATOM 557 O O . PHE A 1 71 ? -5.126 3.594 4.978 1.00 95.00 71 PHE A O 1
ATOM 564 N N . LEU A 1 72 ? -3.640 4.950 3.976 1.00 94.19 72 LEU A N 1
ATOM 565 C CA . LEU A 1 72 ? -3.182 5.613 5.189 1.00 94.19 72 LEU A CA 1
ATOM 566 C C . LEU A 1 72 ? -4.303 6.445 5.812 1.00 94.19 72 LEU A C 1
ATOM 568 O O . LEU A 1 72 ? -4.594 6.227 6.982 1.00 94.19 72 LEU A O 1
ATOM 572 N N . THR A 1 73 ? -4.988 7.288 5.032 1.00 92.19 73 THR A N 1
ATOM 573 C CA . THR A 1 73 ? -6.181 8.025 5.488 1.00 92.19 73 THR A CA 1
ATOM 574 C C . THR A 1 73 ? -7.226 7.080 6.065 1.00 92.19 73 THR A C 1
ATOM 576 O O . THR A 1 73 ? -7.661 7.261 7.194 1.00 92.19 73 THR A O 1
ATOM 579 N N . PHE A 1 74 ? -7.545 5.988 5.362 1.00 90.94 74 PHE A N 1
ATOM 580 C CA . PHE A 1 74 ? -8.491 4.999 5.877 1.00 90.94 74 PHE A CA 1
ATOM 581 C C . PHE A 1 74 ? -8.051 4.393 7.220 1.00 90.94 74 PHE A C 1
ATOM 583 O O . PHE A 1 74 ? -8.883 4.207 8.108 1.00 90.94 74 PHE A O 1
ATOM 590 N N . LYS A 1 75 ? -6.767 4.053 7.387 1.00 89.44 75 LYS A N 1
ATOM 591 C CA . LYS A 1 75 ? -6.271 3.496 8.653 1.00 89.44 75 LYS A CA 1
ATOM 592 C C . LYS A 1 75 ? -6.268 4.518 9.784 1.00 89.44 75 LYS A C 1
ATOM 594 O O . LYS A 1 75 ? -6.533 4.116 10.912 1.00 89.44 75 LYS A O 1
ATOM 599 N N . ASP A 1 76 ? -5.971 5.777 9.486 1.00 87.12 76 ASP A N 1
ATOM 600 C CA . ASP A 1 76 ? -5.973 6.872 10.456 1.00 87.12 76 ASP A CA 1
ATOM 601 C C . ASP A 1 76 ? -7.401 7.179 10.934 1.00 87.12 76 ASP A C 1
ATOM 603 O O . ASP A 1 76 ? -7.685 7.070 12.126 1.00 87.12 76 ASP A O 1
ATOM 607 N N . ASP A 1 77 ? -8.338 7.362 9.997 1.00 84.44 77 ASP A N 1
ATOM 608 C CA . ASP A 1 77 ? -9.766 7.591 10.272 1.00 84.44 77 ASP A CA 1
ATOM 609 C C . ASP A 1 77 ? -10.393 6.468 11.117 1.00 84.44 77 ASP A C 1
ATOM 611 O O . ASP A 1 77 ? -11.326 6.682 11.890 1.00 84.44 77 ASP A O 1
ATOM 615 N N . ASN A 1 78 ? -9.887 5.240 10.964 1.00 79.81 78 ASN A N 1
ATOM 616 C CA . ASN A 1 78 ? -10.391 4.050 11.649 1.00 79.81 78 ASN A CA 1
ATOM 617 C C . ASN A 1 78 ? -9.461 3.563 12.773 1.00 79.81 78 ASN A C 1
ATOM 619 O O . ASN A 1 78 ? -9.667 2.463 13.296 1.00 79.81 78 ASN A O 1
ATOM 623 N N . ALA A 1 79 ? -8.457 4.347 13.177 1.00 76.31 79 ALA A N 1
ATOM 624 C CA . ALA A 1 79 ? -7.468 3.939 14.176 1.00 76.31 79 ALA A CA 1
ATOM 625 C C . ALA A 1 79 ? -8.114 3.599 15.532 1.00 76.31 79 ALA A C 1
ATOM 627 O O . ALA A 1 79 ? -7.735 2.618 16.179 1.00 76.31 79 ALA A O 1
ATOM 628 N N . GLU A 1 80 ? -9.144 4.341 15.950 1.00 62.53 80 GLU A N 1
ATOM 629 C CA . GLU A 1 80 ? -9.905 4.063 17.179 1.00 62.53 80 GLU A CA 1
ATOM 630 C C . GLU A 1 80 ? -10.750 2.777 17.073 1.00 62.53 80 GLU A C 1
ATOM 632 O O . GLU A 1 80 ? -10.798 1.959 17.997 1.00 62.53 80 GLU A O 1
ATOM 637 N N . LEU A 1 81 ? -11.372 2.535 15.916 1.00 62.81 81 LEU A N 1
ATOM 638 C CA . LEU A 1 81 ? -12.184 1.339 15.670 1.00 62.81 81 LEU A CA 1
ATOM 639 C C . LEU A 1 81 ? -11.320 0.073 15.599 1.00 62.81 81 LEU A C 1
ATOM 641 O O . LEU A 1 81 ? -11.672 -0.943 16.201 1.00 62.81 81 LEU A O 1
ATOM 645 N N . LEU A 1 82 ? -10.167 0.146 14.930 1.00 56.38 82 LEU A N 1
ATOM 646 C CA . LEU A 1 82 ? -9.215 -0.959 14.788 1.00 56.38 82 LEU A CA 1
ATOM 647 C C . LEU A 1 82 ? -8.430 -1.237 16.080 1.00 56.38 82 LEU A C 1
ATOM 649 O O . LEU A 1 82 ? -8.095 -2.389 16.358 1.00 56.38 82 LEU A O 1
ATOM 653 N N . SER A 1 83 ? -8.163 -0.218 16.903 1.00 53.56 83 SER A N 1
ATOM 654 C CA . SER A 1 83 ? -7.531 -0.405 18.219 1.00 53.56 83 SER A CA 1
ATOM 655 C C . SER A 1 83 ? -8.503 -0.951 19.274 1.00 53.56 83 SER A C 1
ATOM 657 O O . SER A 1 83 ? -8.083 -1.707 20.158 1.00 53.56 83 SER A O 1
ATOM 659 N N . SER A 1 84 ? -9.803 -0.646 19.164 1.00 46.41 84 SER A N 1
ATOM 660 C CA . SER A 1 84 ? -10.837 -1.134 20.089 1.00 46.41 84 SER A CA 1
ATOM 661 C C . SER A 1 84 ? -11.320 -2.563 19.802 1.00 46.41 84 SER A C 1
ATOM 663 O O . SER A 1 84 ? -11.730 -3.265 20.728 1.00 46.41 84 SER A O 1
ATOM 665 N N . THR A 1 85 ? -11.197 -3.071 18.567 1.00 45.44 85 THR A N 1
ATOM 666 C CA . THR A 1 85 ? -11.714 -4.411 18.206 1.00 45.44 85 THR A CA 1
ATOM 667 C C . THR A 1 85 ? -10.981 -5.576 18.885 1.00 45.44 85 THR A C 1
ATOM 669 O O . THR A 1 85 ? -11.494 -6.694 18.901 1.00 45.44 85 THR A O 1
ATOM 672 N N . LEU A 1 86 ? -9.808 -5.345 19.489 1.00 48.38 86 LEU A N 1
ATOM 673 C CA . LEU A 1 86 ? -9.074 -6.361 20.259 1.00 48.38 86 LEU A CA 1
ATOM 674 C C . LEU A 1 86 ? -9.323 -6.300 21.775 1.00 48.38 86 LEU A C 1
ATOM 676 O O . LEU A 1 86 ? -8.850 -7.174 22.504 1.00 48.38 86 LEU A O 1
ATOM 680 N N . LYS A 1 87 ? -10.075 -5.315 22.279 1.00 37.34 87 LYS A N 1
ATOM 681 C CA . LYS A 1 87 ? -10.392 -5.184 23.707 1.00 37.34 87 LYS A CA 1
ATOM 682 C C . LYS A 1 87 ? -11.877 -4.870 23.887 1.00 37.34 87 LYS A C 1
ATOM 684 O O . LYS A 1 87 ? -12.283 -3.719 23.948 1.00 37.34 87 LYS A O 1
ATOM 689 N N . SER A 1 88 ? -12.675 -5.929 24.026 1.00 37.47 88 SER A N 1
ATOM 690 C CA . SER A 1 88 ? -14.016 -5.908 24.633 1.00 37.47 88 SER A CA 1
ATOM 691 C C . SER A 1 88 ? -15.077 -4.997 23.991 1.00 37.47 88 SER A C 1
ATOM 693 O O . SER A 1 88 ? -15.433 -3.981 24.570 1.00 37.47 88 SER A O 1
ATOM 695 N N . TYR A 1 89 ? -15.707 -5.433 22.897 1.00 40.47 89 TYR A N 1
ATOM 696 C CA . TYR A 1 89 ? -17.095 -5.040 22.591 1.00 40.47 89 TYR A CA 1
ATOM 697 C C . TYR A 1 89 ? -17.932 -6.253 22.160 1.00 40.47 89 TYR A C 1
ATOM 699 O O . TYR A 1 89 ? -18.464 -6.351 21.062 1.00 40.47 89 TYR A O 1
ATOM 707 N N . ALA A 1 90 ? -18.063 -7.196 23.095 1.00 42.69 90 ALA A N 1
ATOM 708 C CA . ALA A 1 90 ? -19.213 -8.091 23.190 1.00 42.69 90 ALA A CA 1
ATOM 709 C C . ALA A 1 90 ? -20.198 -7.545 24.240 1.00 42.69 90 ALA A C 1
ATOM 711 O O . ALA A 1 90 ? -20.649 -8.284 25.108 1.00 42.69 90 ALA A O 1
ATOM 712 N N . ILE A 1 91 ? -20.462 -6.234 24.253 1.00 49.88 91 ILE A N 1
ATOM 713 C CA . ILE A 1 91 ? -21.394 -5.624 25.208 1.00 49.88 91 ILE A CA 1
ATOM 714 C C . ILE A 1 91 ? -22.253 -4.604 24.454 1.00 49.88 91 ILE A C 1
ATOM 716 O O . ILE A 1 91 ? -21.768 -3.571 24.007 1.00 49.88 91 ILE A O 1
ATOM 720 N N . SER A 1 92 ? -23.539 -4.944 24.334 1.00 47.16 92 SER A N 1
ATOM 721 C CA . SER A 1 92 ? -24.661 -4.067 23.957 1.00 47.16 92 SER A CA 1
ATOM 722 C C . SER A 1 92 ? -25.027 -3.878 22.478 1.00 47.16 92 SER A C 1
ATOM 724 O O . SER A 1 92 ? -25.502 -2.816 22.101 1.00 47.16 92 SER A O 1
ATOM 726 N N . GLY A 1 93 ? -24.965 -4.940 21.668 1.00 41.84 93 GLY A N 1
ATOM 727 C CA . GLY A 1 93 ? -26.002 -5.189 20.646 1.00 41.84 93 GLY A CA 1
ATOM 728 C C . GLY A 1 93 ? -26.189 -4.172 19.509 1.00 41.84 93 GLY A C 1
ATOM 729 O O . GLY A 1 93 ? -27.219 -4.225 18.843 1.00 41.84 93 GLY A O 1
ATOM 730 N N . VAL A 1 94 ? -25.226 -3.285 19.249 1.00 39.12 94 VAL A N 1
ATOM 731 C CA . VAL A 1 94 ? -25.190 -2.461 18.033 1.00 39.12 94 VAL A CA 1
ATOM 732 C C . VAL A 1 94 ? -24.049 -2.980 17.170 1.00 39.12 94 VAL A C 1
ATOM 734 O O . VAL A 1 94 ? -22.881 -2.701 17.424 1.00 39.12 94 VAL A O 1
ATOM 737 N N . SER A 1 95 ? -24.375 -3.791 16.165 1.00 35.62 95 SER A N 1
ATOM 738 C CA . SER A 1 95 ? -23.427 -4.118 15.106 1.00 35.62 95 SER A CA 1
ATOM 739 C C . SER A 1 95 ? -23.168 -2.844 14.305 1.00 35.62 95 SER A C 1
ATOM 741 O O . SER A 1 95 ? -24.018 -2.431 13.519 1.00 35.62 95 SER A O 1
ATOM 743 N N . MET A 1 96 ? -22.013 -2.206 14.495 1.00 41.66 96 MET A N 1
ATOM 744 C CA . MET A 1 96 ? -21.470 -1.323 13.465 1.00 41.66 96 MET A CA 1
ATOM 745 C C . MET A 1 96 ? -21.047 -2.224 12.312 1.00 41.66 96 MET A C 1
ATOM 747 O O . MET A 1 96 ? -19.927 -2.724 12.251 1.00 41.66 96 MET A O 1
ATOM 751 N N . SER A 1 97 ? -22.001 -2.516 11.438 1.00 46.22 97 SER A N 1
ATOM 752 C CA . SER A 1 97 ? -21.696 -2.980 10.102 1.00 46.22 97 SER A CA 1
ATOM 753 C C . SER A 1 97 ? -20.891 -1.845 9.476 1.00 46.22 97 SER A C 1
ATOM 755 O O . SER A 1 97 ? -21.442 -0.769 9.243 1.00 46.22 97 SER A O 1
ATOM 757 N N . PHE A 1 98 ? -19.594 -2.048 9.218 1.00 52.19 98 PHE A N 1
ATOM 758 C CA . PHE A 1 98 ? -19.017 -1.374 8.056 1.00 52.19 98 PHE A CA 1
ATOM 759 C C . PHE A 1 98 ? -20.002 -1.647 6.928 1.00 52.19 98 PHE A C 1
ATOM 761 O O . PHE A 1 98 ? -20.476 -2.780 6.826 1.00 52.19 98 PHE A O 1
ATOM 768 N N . ASP A 1 99 ? -20.413 -0.623 6.187 1.00 52.19 99 ASP A N 1
ATOM 769 C CA . ASP A 1 99 ? -21.282 -0.846 5.041 1.00 52.19 99 ASP A CA 1
ATOM 770 C C . ASP A 1 99 ? -20.539 -1.857 4.157 1.00 52.19 99 ASP A C 1
ATOM 772 O O . ASP A 1 99 ? -19.503 -1.532 3.579 1.00 52.19 99 ASP A O 1
ATOM 776 N N . ASP A 1 100 ? -20.954 -3.127 4.197 1.00 53.03 100 ASP A N 1
ATOM 777 C CA . ASP A 1 100 ? -20.138 -4.281 3.773 1.00 53.03 100 ASP A CA 1
ATOM 778 C C . ASP A 1 100 ? -19.836 -4.201 2.265 1.00 53.03 100 ASP A C 1
ATOM 780 O O . ASP A 1 100 ? -18.962 -4.884 1.737 1.00 53.03 100 ASP A O 1
ATOM 784 N N . ALA A 1 101 ? -20.557 -3.320 1.566 1.00 59.66 101 ALA A N 1
ATOM 785 C CA . ALA A 1 101 ? -20.338 -2.952 0.181 1.00 59.66 101 ALA A CA 1
ATOM 786 C C . ALA A 1 101 ? -19.106 -2.051 -0.042 1.00 59.66 101 ALA A C 1
ATOM 788 O O . ALA A 1 101 ? -18.560 -2.054 -1.139 1.00 59.66 101 ALA A O 1
ATOM 789 N N . ALA A 1 102 ? -18.656 -1.276 0.948 1.00 78.69 102 ALA A N 1
ATOM 790 C CA . ALA A 1 102 ? -17.590 -0.286 0.784 1.00 78.69 102 ALA A CA 1
ATOM 791 C C . ALA A 1 102 ? -16.176 -0.856 1.001 1.00 78.69 102 ALA A C 1
ATOM 793 O O . ALA A 1 102 ? -15.200 -0.296 0.492 1.00 78.69 102 ALA A O 1
ATOM 794 N N . VAL A 1 103 ? -16.040 -1.966 1.734 1.00 85.38 103 VAL A N 1
ATOM 795 C CA . VAL A 1 103 ? -14.750 -2.576 2.096 1.00 85.38 103 VAL A CA 1
ATOM 796 C C . VAL A 1 103 ? -14.650 -4.025 1.625 1.00 85.38 103 VAL A C 1
ATOM 798 O O . VAL A 1 103 ? -15.628 -4.754 1.536 1.00 85.38 103 VAL A O 1
ATOM 801 N N . LEU A 1 104 ? -13.434 -4.464 1.314 1.00 87.56 104 LEU A N 1
ATOM 802 C CA . LEU A 1 104 ? -13.115 -5.821 0.893 1.00 87.56 104 LEU A CA 1
ATOM 803 C C . LEU A 1 104 ? -12.170 -6.474 1.894 1.00 87.56 104 LEU A C 1
ATOM 805 O O . LEU A 1 104 ? -11.253 -5.837 2.414 1.00 87.56 104 LEU A O 1
ATOM 809 N N . ARG A 1 105 ? -12.339 -7.785 2.089 1.00 88.94 105 ARG A N 1
ATOM 810 C CA . ARG A 1 105 ? -11.402 -8.615 2.849 1.00 88.94 105 ARG A CA 1
ATOM 811 C C . ARG A 1 105 ? -10.621 -9.523 1.906 1.00 88.94 105 ARG A C 1
ATOM 813 O O . ARG A 1 105 ? -11.157 -10.508 1.402 1.00 88.94 105 ARG A O 1
ATOM 820 N N . VAL A 1 106 ? -9.351 -9.208 1.665 1.00 87.25 106 VAL A N 1
ATOM 821 C CA . VAL A 1 106 ? -8.488 -9.946 0.728 1.00 87.25 106 VAL A CA 1
ATOM 822 C C . VAL A 1 106 ? -7.187 -10.320 1.427 1.00 87.25 106 VAL A C 1
ATOM 824 O O . VAL A 1 106 ? -6.475 -9.461 1.925 1.00 87.25 106 VAL A O 1
ATOM 827 N N . GLY A 1 107 ? -6.872 -11.617 1.494 1.00 83.38 107 GLY A N 1
ATOM 828 C CA . GLY A 1 107 ? -5.616 -12.079 2.104 1.00 83.38 107 GLY A CA 1
ATOM 829 C C . GLY A 1 107 ? -5.463 -11.735 3.593 1.00 83.38 107 GLY A C 1
ATOM 830 O O . GLY A 1 107 ? -4.344 -11.632 4.071 1.00 83.38 107 GLY A O 1
ATOM 831 N N . GLY A 1 108 ? -6.572 -11.537 4.316 1.00 85.56 108 GLY A N 1
ATOM 832 C CA . GLY A 1 108 ? -6.561 -11.110 5.722 1.00 85.56 108 GLY A CA 1
ATOM 833 C C . GLY A 1 108 ? -6.517 -9.592 5.927 1.00 85.56 108 GLY A C 1
ATOM 834 O O . GLY A 1 108 ? -6.763 -9.145 7.043 1.00 85.56 108 GLY A O 1
ATOM 835 N N . VAL A 1 109 ? -6.306 -8.817 4.861 1.00 89.31 109 VAL A N 1
ATOM 836 C CA . VAL A 1 109 ? -6.318 -7.351 4.868 1.00 89.31 109 VAL A CA 1
ATOM 837 C C . VAL A 1 109 ? -7.739 -6.842 4.632 1.00 89.31 109 VAL A C 1
ATOM 839 O O . VAL A 1 109 ? -8.434 -7.334 3.738 1.00 89.31 109 VAL A O 1
ATOM 842 N N . ILE A 1 110 ? -8.162 -5.857 5.427 1.00 90.69 110 ILE A N 1
ATOM 843 C CA . ILE A 1 110 ? -9.390 -5.084 5.202 1.00 90.69 110 ILE A CA 1
ATOM 844 C C . ILE A 1 110 ? -8.993 -3.806 4.464 1.00 90.69 110 ILE A C 1
ATOM 846 O O . ILE A 1 110 ? -8.174 -3.038 4.961 1.00 90.69 110 ILE A O 1
ATOM 850 N N . ILE A 1 111 ? -9.549 -3.598 3.275 1.00 91.81 111 ILE A N 1
ATOM 851 C CA . ILE A 1 111 ? -9.194 -2.488 2.385 1.00 91.81 111 ILE A CA 1
ATOM 852 C C . ILE A 1 111 ? -10.453 -1.931 1.706 1.00 91.81 111 ILE A C 1
ATOM 854 O O . ILE A 1 111 ? -11.292 -2.725 1.278 1.00 91.81 111 ILE A O 1
ATOM 858 N N . PRO A 1 112 ? -10.613 -0.604 1.546 1.00 92.88 112 PRO A N 1
ATOM 859 C CA . PRO A 1 112 ? -11.736 -0.052 0.791 1.00 92.88 112 PRO A CA 1
ATOM 860 C C . PRO A 1 112 ? -11.771 -0.563 -0.654 1.00 92.88 112 PRO A C 1
ATOM 862 O O . PRO A 1 112 ? -10.729 -0.699 -1.308 1.00 92.88 112 PRO A O 1
ATOM 865 N N . GLN A 1 113 ? -12.970 -0.816 -1.182 1.00 91.00 113 GLN A N 1
ATOM 866 C CA . GLN A 1 113 ? -13.150 -1.356 -2.531 1.00 91.00 113 GLN A CA 1
ATOM 867 C C . GLN A 1 113 ? -12.523 -0.448 -3.598 1.00 91.00 113 GLN A C 1
ATOM 869 O O . GLN A 1 113 ? -11.893 -0.957 -4.528 1.00 91.00 113 GLN A O 1
ATOM 874 N N . GLU A 1 114 ? -12.636 0.878 -3.456 1.00 93.38 114 GLU A N 1
ATOM 875 C CA . GLU A 1 114 ? -12.020 1.819 -4.400 1.00 93.38 114 GLU A CA 1
ATOM 876 C C . GLU A 1 114 ? -10.488 1.733 -4.388 1.00 93.38 114 GLU A C 1
ATOM 878 O O . GLU A 1 114 ? -9.858 1.735 -5.447 1.00 93.38 114 GLU A O 1
ATOM 883 N N . VAL A 1 115 ? -9.888 1.585 -3.201 1.00 95.25 115 VAL A N 1
ATOM 884 C CA . VAL A 1 115 ? -8.432 1.569 -3.020 1.00 95.25 115 VAL A CA 1
ATOM 885 C C . VAL A 1 115 ? -7.876 0.272 -3.591 1.00 95.25 115 VAL A C 1
ATOM 887 O O . VAL A 1 115 ? -6.875 0.276 -4.309 1.00 95.25 115 VAL A O 1
ATOM 890 N N . PHE A 1 116 ? -8.576 -0.841 -3.373 1.00 94.94 116 PHE A N 1
ATOM 891 C CA . PHE A 1 116 ? -8.229 -2.106 -4.006 1.00 94.94 116 PHE A CA 1
ATOM 892 C C . PHE A 1 116 ? -8.421 -2.074 -5.529 1.00 94.94 116 PHE A C 1
ATOM 894 O O . PHE A 1 116 ? -7.617 -2.646 -6.266 1.00 94.94 116 PHE A O 1
ATOM 901 N N . GLY A 1 117 ? -9.452 -1.382 -6.022 1.00 94.94 117 GLY A N 1
ATOM 902 C CA . GLY A 1 117 ? -9.656 -1.132 -7.448 1.00 94.94 117 GLY A CA 1
ATOM 903 C C . GLY A 1 117 ? -8.494 -0.363 -8.079 1.00 94.94 117 GLY A C 1
ATOM 904 O O . GLY A 1 117 ? -8.027 -0.742 -9.153 1.00 94.94 117 GLY A O 1
ATOM 905 N N . LEU A 1 118 ? -7.978 0.659 -7.393 1.00 96.06 118 LEU A N 1
ATOM 906 C CA . LEU A 1 118 ? -6.790 1.405 -7.810 1.00 96.06 118 LEU A CA 1
ATOM 907 C C . LEU A 1 118 ? -5.537 0.519 -7.793 1.00 96.06 118 LEU A C 1
ATOM 909 O O . LEU A 1 118 ? -4.807 0.467 -8.781 1.00 96.06 118 LEU A O 1
ATOM 913 N N . LEU A 1 119 ? -5.331 -0.256 -6.724 1.00 96.38 119 LEU A N 1
ATOM 914 C CA . LEU A 1 119 ? -4.200 -1.180 -6.612 1.00 96.38 119 LEU A CA 1
ATOM 915 C C . LEU A 1 119 ? -4.199 -2.233 -7.732 1.00 96.38 119 LEU A C 1
ATOM 917 O O . LEU A 1 119 ? -3.140 -2.559 -8.268 1.00 96.38 119 LEU A O 1
ATOM 921 N N . ARG A 1 120 ? -5.371 -2.724 -8.154 1.00 95.25 120 ARG A N 1
ATOM 922 C CA . ARG A 1 120 ? -5.500 -3.669 -9.277 1.00 95.25 120 ARG A CA 1
ATOM 923 C C . ARG A 1 120 ? -4.982 -3.120 -10.604 1.00 95.25 120 ARG A C 1
ATOM 925 O O . ARG A 1 120 ? -4.489 -3.901 -11.416 1.00 95.25 120 ARG A O 1
ATOM 932 N N . GLN A 1 121 ? -5.040 -1.805 -10.821 1.00 95.06 121 GLN A N 1
ATOM 933 C CA . GLN A 1 121 ? -4.550 -1.186 -12.059 1.00 95.06 121 GLN A CA 1
ATOM 934 C C . GLN A 1 121 ? -3.041 -1.386 -12.248 1.00 95.06 121 GLN A C 1
ATOM 936 O O . GLN A 1 121 ? -2.565 -1.409 -13.377 1.00 95.06 121 GLN A O 1
ATOM 941 N N . THR A 1 122 ? -2.289 -1.608 -11.164 1.00 94.44 122 THR A N 1
ATOM 942 C CA . THR A 1 122 ? -0.845 -1.887 -11.226 1.00 94.44 122 THR A CA 1
ATOM 943 C C . THR A 1 122 ? -0.504 -3.224 -11.898 1.00 94.44 122 THR A C 1
ATOM 945 O O . THR A 1 122 ? 0.651 -3.446 -12.262 1.00 94.44 122 THR A O 1
ATOM 948 N N . GLY A 1 123 ? -1.469 -4.148 -12.010 1.00 93.31 123 GLY A N 1
ATOM 949 C CA . GLY A 1 123 ? -1.253 -5.529 -12.457 1.00 93.31 123 GLY A CA 1
ATOM 950 C C . GLY A 1 123 ? -0.555 -6.431 -11.428 1.00 93.31 123 GLY A C 1
ATOM 951 O O . GLY A 1 123 ? -0.488 -7.646 -11.616 1.00 93.31 123 GLY A O 1
ATOM 952 N N . LEU A 1 124 ? -0.082 -5.878 -10.305 1.00 92.12 124 LEU A N 1
ATOM 953 C CA . LEU A 1 124 ? 0.672 -6.618 -9.285 1.00 92.12 124 LEU A CA 1
ATOM 954 C C . LEU A 1 124 ? -0.214 -7.561 -8.458 1.00 92.12 124 LEU A C 1
ATOM 956 O O . LEU A 1 124 ? 0.283 -8.526 -7.880 1.00 92.12 124 LEU A O 1
ATOM 960 N N . THR A 1 125 ? -1.530 -7.336 -8.451 1.00 91.00 125 THR A N 1
ATOM 961 C CA . THR A 1 125 ? -2.527 -8.163 -7.750 1.00 91.00 125 THR A CA 1
ATOM 962 C C . THR A 1 125 ? -3.006 -9.369 -8.567 1.00 91.00 125 THR A C 1
ATOM 964 O O . THR A 1 125 ? -3.875 -10.116 -8.116 1.00 91.00 125 THR A O 1
ATOM 967 N N . CYS A 1 126 ? -2.517 -9.562 -9.795 1.00 85.62 126 CYS A N 1
ATOM 968 C CA . CYS A 1 126 ? -2.956 -10.658 -10.657 1.00 85.62 126 CYS A CA 1
ATOM 969 C C . CYS A 1 126 ? -2.321 -11.985 -10.227 1.00 85.62 126 CYS A C 1
ATOM 971 O O . CYS A 1 126 ? -1.100 -12.104 -10.126 1.00 85.62 126 CYS A O 1
ATOM 973 N N . ARG A 1 127 ? -3.124 -13.028 -10.010 1.00 76.31 127 ARG A N 1
ATOM 974 C CA . ARG A 1 127 ? -2.600 -14.394 -9.917 1.00 76.31 127 ARG A CA 1
ATOM 975 C C . ARG A 1 127 ? -2.452 -14.925 -11.335 1.00 76.31 127 ARG A C 1
ATOM 977 O O . A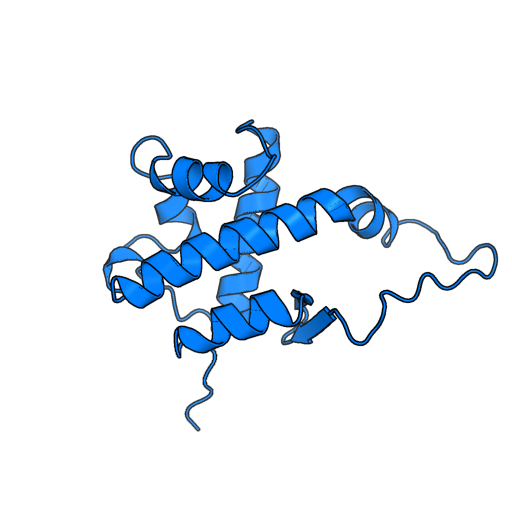RG A 1 127 ? -3.446 -15.277 -11.956 1.00 76.31 127 ARG A O 1
ATOM 984 N N . VAL A 1 128 ? -1.230 -14.925 -11.854 1.00 63.53 128 VAL A N 1
ATOM 985 C CA . VAL A 1 128 ? -0.917 -15.764 -13.012 1.00 63.53 128 VAL A CA 1
ATOM 986 C C . VAL A 1 128 ? -0.822 -17.184 -12.453 1.00 63.53 128 VAL A C 1
ATOM 988 O O . VAL A 1 128 ? 0.025 -17.430 -11.593 1.00 63.53 128 VAL A O 1
ATOM 991 N N . LEU A 1 129 ? -1.780 -18.036 -12.821 1.00 49.00 129 LEU A N 1
ATOM 992 C CA . LEU A 1 129 ? -1.731 -19.484 -12.598 1.00 49.00 129 LEU A CA 1
ATOM 993 C C . LEU A 1 129 ? -0.984 -20.144 -13.754 1.00 49.00 129 LEU A C 1
ATOM 995 O O . LEU A 1 129 ? -1.144 -19.648 -14.893 1.00 49.00 129 LEU A O 1
#